Protein AF-A0A9C8H6P1-F1 (afdb_monomer_lite)

Foldseek 3Di:
DFFQQPDDADPQKDWDQLQDQQQQAQDDPPDPDGGQPPADHNRHGDTDIDGPVLRVVLVVVLLVVLLVQQQDWDQAPPRDTDHRQKDFQLVSSVSSLVSLVPRPDDDPVSSVVSNVVSCVSCVPPLRRRFITGRHPDRDDPVSSVRSHVRHD

Secondary structure (DSSP, 8-state):
-EETTT--PPTTEEEEESS-GGGGBSS-TT-SS-B-TT---TTTSEEEEEEHHHHHHHHHHHHHHHHHHTSS--B-GGG-BPPTTEEEHHHHHHHHHHHHHTSSSS-HHHHHHHHHHHHHHT-SHHHHTSEEE--SSPPPHHHHHHHHHT--

Structure (mmCIF, N/CA/C/O backbone):
data_AF-A0A9C8H6P1-F1
#
_entry.id   AF-A0A9C8H6P1-F1
#
loop_
_atom_site.group_PDB
_atom_site.id
_atom_site.type_symbol
_atom_site.label_atom_id
_atom_site.label_alt_id
_atom_site.label_comp_id
_atom_site.label_asym_id
_atom_site.label_entity_id
_atom_site.label_seq_id
_atom_site.pdbx_PDB_ins_code
_atom_site.Cartn_x
_atom_site.Cartn_y
_atom_site.Cartn_z
_atom_site.occupancy
_atom_site.B_iso_or_equiv
_atom_site.auth_seq_id
_atom_site.auth_comp_id
_atom_site.auth_asym_id
_atom_site.auth_atom_id
_atom_site.pdbx_PDB_model_num
ATOM 1 N N . MET A 1 1 ? -9.308 -6.948 12.654 1.00 83.44 1 MET A N 1
ATOM 2 C CA . MET A 1 1 ? -8.335 -6.916 11.535 1.00 83.44 1 MET A CA 1
ATOM 3 C C . MET A 1 1 ? -8.567 -8.144 10.685 1.00 83.44 1 MET A C 1
ATOM 5 O O . MET A 1 1 ? -9.025 -9.138 11.230 1.00 83.44 1 MET A O 1
ATOM 9 N N . GLY A 1 2 ? -8.271 -8.084 9.393 1.00 83.19 2 GLY A N 1
ATOM 10 C CA . GLY A 1 2 ? -8.476 -9.216 8.487 1.00 83.19 2 GLY A CA 1
ATOM 11 C C . GLY A 1 2 ? -8.553 -8.770 7.029 1.00 83.19 2 GLY A C 1
ATOM 12 O O . GLY A 1 2 ? -8.320 -7.589 6.767 1.00 83.19 2 GLY A O 1
ATOM 13 N N . PRO A 1 3 ? -8.861 -9.687 6.095 1.00 84.19 3 PRO A N 1
ATOM 14 C CA . PRO A 1 3 ? -9.157 -9.344 4.704 1.00 84.19 3 PRO A CA 1
ATOM 15 C C . PRO A 1 3 ? -10.232 -8.254 4.607 1.00 84.19 3 PRO A C 1
ATOM 17 O O . PRO A 1 3 ? -11.152 -8.223 5.428 1.00 84.19 3 PRO A O 1
ATOM 20 N N . PHE A 1 4 ? -10.100 -7.351 3.637 1.00 85.69 4 PHE A N 1
ATOM 21 C CA . PHE A 1 4 ? -10.976 -6.187 3.472 1.00 85.69 4 PHE A CA 1
ATOM 22 C C . PHE A 1 4 ? -12.460 -6.556 3.351 1.00 85.69 4 PHE A C 1
ATOM 24 O O . PHE A 1 4 ? -13.292 -5.904 3.971 1.00 85.69 4 PHE A O 1
ATOM 31 N N . ASP A 1 5 ? -12.790 -7.621 2.622 1.00 86.25 5 ASP A N 1
ATOM 32 C CA . ASP A 1 5 ? -14.167 -8.115 2.460 1.00 86.25 5 ASP A CA 1
ATOM 33 C C . ASP A 1 5 ? -14.761 -8.768 3.718 1.00 86.25 5 ASP A C 1
ATOM 35 O O . ASP A 1 5 ? -15.978 -8.897 3.842 1.00 86.25 5 ASP A O 1
ATOM 39 N N . LYS A 1 6 ? -13.914 -9.167 4.669 1.00 88.50 6 LYS A N 1
ATOM 40 C CA . LYS A 1 6 ? -14.317 -9.841 5.912 1.00 88.50 6 LYS A CA 1
ATOM 41 C C . LYS A 1 6 ? -14.264 -8.934 7.134 1.00 88.50 6 LYS A C 1
ATOM 43 O O . LYS A 1 6 ? -14.818 -9.281 8.177 1.00 88.50 6 LYS A O 1
ATOM 48 N N . VAL A 1 7 ? -13.574 -7.796 7.058 1.00 88.12 7 VAL A N 1
ATOM 49 C CA . VAL A 1 7 ? -13.400 -6.920 8.217 1.00 88.12 7 VAL A CA 1
ATOM 50 C C . VAL A 1 7 ? -14.635 -6.035 8.410 1.00 88.12 7 VAL A C 1
ATOM 52 O O . VAL A 1 7 ? -15.006 -5.249 7.546 1.00 88.12 7 VAL A O 1
ATOM 55 N N . LYS A 1 8 ? -15.266 -6.134 9.583 1.00 90.12 8 LYS A N 1
ATOM 56 C CA . LYS A 1 8 ? -16.363 -5.248 9.992 1.00 90.12 8 LYS A CA 1
ATOM 57 C C . LYS A 1 8 ? -15.840 -4.252 11.020 1.00 90.12 8 LYS A C 1
ATOM 59 O O . LYS A 1 8 ? -15.480 -4.633 12.133 1.00 90.12 8 LYS A O 1
ATOM 64 N N . CYS A 1 9 ? -15.747 -2.982 10.634 1.00 89.25 9 CYS A N 1
ATOM 65 C CA . CYS A 1 9 ? -15.328 -1.917 11.540 1.00 89.25 9 CYS A CA 1
ATOM 66 C C . CYS A 1 9 ? -16.527 -1.336 12.296 1.00 89.25 9 CYS A C 1
ATOM 68 O O . CYS A 1 9 ? -17.640 -1.294 11.776 1.00 89.25 9 CYS A O 1
ATOM 70 N N . LYS A 1 10 ? -16.295 -0.885 13.534 1.00 88.94 10 LYS A N 1
ATOM 71 C CA . LYS A 1 10 ? -17.313 -0.190 14.337 1.00 88.94 10 LYS A CA 1
ATOM 72 C C . LYS A 1 10 ? -17.740 1.117 13.650 1.00 88.94 10 LYS A C 1
ATOM 74 O O . LYS A 1 10 ? -16.962 1.699 12.893 1.00 88.94 10 LYS A O 1
ATOM 79 N N . LYS A 1 11 ? -18.951 1.603 13.954 1.00 90.88 11 LYS A N 1
ATOM 80 C CA . LYS A 1 11 ? -19.466 2.894 13.461 1.00 90.88 11 LYS A CA 1
ATOM 81 C C . LYS A 1 11 ? -18.438 4.012 13.703 1.00 90.88 11 LYS A C 1
ATOM 83 O O . LYS A 1 11 ? -17.825 4.071 14.765 1.00 90.88 11 LYS A O 1
ATOM 88 N N . GLY A 1 12 ? -18.220 4.864 12.699 1.00 86.50 12 GLY A N 1
ATOM 89 C CA . GLY A 1 12 ? -17.211 5.935 12.740 1.00 86.50 12 GLY A CA 1
ATOM 90 C C . GLY A 1 12 ? -15.764 5.488 12.470 1.00 86.50 12 GLY A C 1
ATOM 91 O O . GLY A 1 12 ? -14.842 6.303 12.557 1.00 86.50 12 GLY A O 1
ATOM 92 N N . SER A 1 13 ? -15.547 4.210 12.141 1.00 90.06 13 SER A N 1
ATOM 93 C CA . SER A 1 13 ? -14.253 3.664 11.720 1.00 90.06 13 SER A CA 1
ATOM 94 C C . SER A 1 13 ? -14.305 3.099 10.301 1.00 90.06 13 SER A C 1
ATOM 96 O O . SER A 1 13 ? -15.342 2.631 9.838 1.00 90.06 13 SER A O 1
ATOM 98 N N . HIS A 1 14 ? -13.156 3.084 9.632 1.00 90.69 14 HIS A N 1
ATOM 99 C CA . HIS A 1 14 ? -12.979 2.586 8.273 1.00 90.69 14 HIS A CA 1
ATOM 100 C C . HIS A 1 14 ? -11.900 1.506 8.220 1.00 90.69 14 HIS A C 1
ATOM 102 O O . HIS A 1 14 ? -10.911 1.545 8.958 1.00 90.69 14 HIS A O 1
ATOM 108 N N . ALA A 1 15 ? -12.088 0.545 7.319 1.00 91.19 15 ALA A N 1
ATOM 109 C CA . ALA A 1 15 ? -11.086 -0.458 7.007 1.00 91.19 15 ALA A CA 1
ATOM 110 C C . ALA A 1 15 ? -9.965 0.169 6.167 1.00 91.19 15 ALA A C 1
ATOM 112 O O . ALA A 1 15 ? -10.188 0.612 5.044 1.00 91.19 15 ALA A O 1
ATOM 113 N N . HIS A 1 16 ? -8.750 0.176 6.709 1.00 90.56 16 HIS A N 1
ATOM 114 C CA . HIS A 1 16 ? -7.557 0.698 6.055 1.00 90.56 16 HIS A CA 1
ATOM 115 C C . HIS A 1 16 ? -6.631 -0.435 5.634 1.00 90.56 16 HIS A C 1
ATOM 117 O O . HIS A 1 16 ? -6.163 -1.185 6.494 1.00 90.56 16 HIS A O 1
ATOM 123 N N . HIS A 1 17 ? -6.313 -0.559 4.343 1.00 91.06 17 HIS A N 1
ATOM 124 C CA . HIS A 1 17 ? -5.302 -1.519 3.881 1.00 91.06 17 HIS A CA 1
ATOM 125 C C . HIS A 1 17 ? -3.952 -1.246 4.540 1.00 91.06 17 HIS A C 1
ATOM 127 O O . HIS A 1 17 ? -3.405 -0.143 4.454 1.00 91.06 17 HIS A O 1
ATOM 133 N N . ILE A 1 18 ? -3.376 -2.263 5.186 1.00 89.38 18 ILE A N 1
ATOM 134 C CA . ILE A 1 18 ? -2.063 -2.115 5.814 1.00 89.38 18 ILE A CA 1
ATOM 135 C C . ILE A 1 18 ? -1.005 -1.923 4.732 1.00 89.38 18 ILE A C 1
ATOM 137 O O . ILE A 1 18 ? -0.303 -0.921 4.772 1.00 89.38 18 ILE A O 1
ATOM 141 N N . VAL A 1 19 ? -0.941 -2.810 3.737 1.00 91.19 19 VAL A N 1
ATOM 142 C CA . VAL A 1 19 ? -0.219 -2.543 2.486 1.00 91.19 19 VAL A CA 1
ATOM 143 C C . VAL A 1 19 ? -1.249 -2.146 1.428 1.00 91.19 19 VAL A C 1
ATOM 145 O O . VAL A 1 19 ? -2.110 -2.970 1.115 1.00 91.19 19 VAL A O 1
ATOM 148 N N . PRO A 1 20 ? -1.206 -0.910 0.895 1.00 90.12 20 PRO A N 1
ATOM 149 C CA . PRO A 1 20 ? -2.211 -0.427 -0.044 1.00 90.12 20 PRO A CA 1
ATOM 150 C C . PRO A 1 20 ? -2.332 -1.303 -1.291 1.00 90.12 20 PRO A C 1
ATOM 152 O O . PRO A 1 20 ? -1.331 -1.685 -1.895 1.00 90.12 20 PRO A O 1
ATOM 155 N N . ASP A 1 21 ? -3.566 -1.539 -1.735 1.00 87.94 21 ASP A N 1
ATOM 156 C CA . ASP A 1 21 ? -3.868 -2.309 -2.947 1.00 87.94 21 ASP A CA 1
ATOM 157 C C . ASP A 1 21 ? -3.111 -1.782 -4.180 1.00 87.94 21 ASP A C 1
ATOM 159 O O . ASP A 1 21 ? -2.588 -2.554 -4.985 1.00 87.94 21 ASP A O 1
ATOM 163 N N . MET A 1 22 ? -2.969 -0.455 -4.292 1.00 90.44 22 MET A N 1
ATOM 164 C CA . MET A 1 22 ? -2.222 0.184 -5.378 1.00 90.44 22 MET A CA 1
ATOM 165 C C . MET A 1 22 ? -0.784 -0.325 -5.522 1.00 90.44 22 MET A C 1
ATOM 167 O O . MET A 1 22 ? -0.305 -0.379 -6.651 1.00 90.44 22 MET A O 1
ATOM 171 N N . CYS A 1 23 ? -0.121 -0.748 -4.439 1.00 92.88 23 CYS A N 1
ATOM 172 C CA . CYS A 1 23 ? 1.254 -1.249 -4.480 1.00 92.88 23 CYS A CA 1
ATOM 173 C C . CYS A 1 23 ? 1.388 -2.502 -5.350 1.00 92.88 23 CYS A C 1
ATOM 175 O O . CYS A 1 23 ? 2.443 -2.750 -5.928 1.00 92.88 23 CYS A O 1
ATOM 177 N N . TYR A 1 24 ? 0.307 -3.264 -5.490 1.00 89.31 24 TYR A N 1
ATOM 178 C CA . TYR A 1 24 ? 0.277 -4.507 -6.250 1.00 89.31 24 TYR A CA 1
AT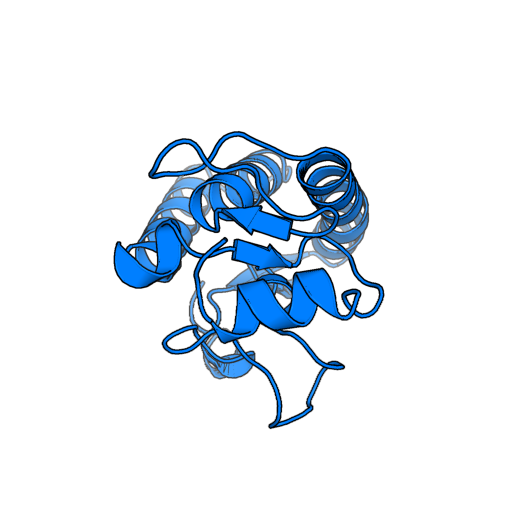OM 179 C C . TYR A 1 24 ? -0.171 -4.317 -7.700 1.00 89.31 24 TYR A C 1
ATOM 181 O O . TYR A 1 24 ? -0.153 -5.271 -8.470 1.00 89.31 24 TYR A O 1
ATOM 189 N N . ARG A 1 25 ? -0.605 -3.119 -8.096 1.00 87.06 25 ARG A N 1
ATOM 190 C CA . ARG A 1 25 ? -1.330 -2.889 -9.351 1.00 87.06 25 ARG A CA 1
ATOM 191 C C . ARG A 1 25 ? -0.530 -2.081 -10.356 1.00 87.06 25 ARG A C 1
ATOM 193 O O . ARG A 1 25 ? 0.136 -1.106 -10.020 1.00 87.06 25 ARG A O 1
ATOM 200 N N . THR A 1 26 ? -0.717 -2.421 -11.621 1.00 83.31 26 THR A N 1
ATOM 201 C CA . THR A 1 26 ? -0.237 -1.661 -12.769 1.00 83.31 26 THR A CA 1
ATOM 202 C C . THR A 1 26 ? -1.304 -0.768 -13.415 1.00 83.31 26 THR A C 1
ATOM 204 O O . THR A 1 26 ? -0.938 0.129 -14.172 1.00 83.31 26 THR A O 1
ATOM 207 N N . GLY A 1 27 ? -2.592 -0.971 -13.099 1.00 78.12 27 GLY A N 1
ATOM 208 C CA . GLY A 1 27 ? -3.738 -0.220 -13.645 1.00 78.12 27 GLY A CA 1
ATOM 209 C C . GLY A 1 27 ? -4.457 0.725 -12.663 1.00 78.12 27 GLY A C 1
ATOM 210 O O . GLY A 1 27 ? -3.937 1.056 -11.590 1.00 78.12 27 GLY A O 1
ATOM 211 N N . THR A 1 28 ? -5.668 1.170 -13.025 1.00 75.81 28 THR A N 1
ATOM 212 C CA . THR A 1 28 ? -6.606 2.010 -12.234 1.00 75.81 28 THR A CA 1
ATOM 213 C C . THR A 1 28 ? -7.441 1.173 -11.268 1.00 75.81 28 THR A C 1
ATOM 215 O O . THR A 1 28 ? -7.562 -0.033 -11.456 1.00 75.81 28 THR A O 1
ATOM 218 N N . ARG A 1 29 ? -7.923 1.753 -10.156 1.00 69.31 29 ARG A N 1
ATOM 219 C CA . ARG A 1 29 ? -8.611 0.991 -9.088 1.00 69.31 29 ARG A CA 1
ATOM 220 C C . ARG A 1 29 ? -9.840 0.286 -9.669 1.00 69.31 29 ARG A C 1
ATOM 222 O O . ARG A 1 29 ? -10.576 0.912 -10.412 1.00 69.31 29 ARG A O 1
ATOM 229 N N . GLY A 1 30 ? -10.026 -1.000 -9.366 1.00 62.22 30 GLY A N 1
ATOM 230 C CA . GLY A 1 30 ? -11.146 -1.790 -9.897 1.00 62.22 30 GLY A CA 1
ATOM 231 C C . GLY A 1 30 ? -10.925 -2.431 -11.274 1.00 62.22 30 GLY A C 1
ATOM 232 O O . GLY A 1 30 ? -11.722 -3.280 -11.651 1.00 62.22 30 GLY A O 1
ATOM 233 N N . SER A 1 31 ? -9.839 -2.125 -12.001 1.00 61.00 31 SER A N 1
ATOM 234 C CA . SER A 1 31 ? -9.528 -2.855 -13.238 1.00 61.00 31 SER A CA 1
ATOM 235 C C . SER A 1 31 ? -9.098 -4.298 -12.939 1.00 61.00 31 SER A C 1
ATOM 237 O O . SER A 1 31 ? -8.182 -4.522 -12.142 1.00 61.00 31 SER A O 1
ATOM 239 N N . THR A 1 32 ? -9.716 -5.274 -13.609 1.00 54.50 32 THR A N 1
ATOM 240 C CA . THR A 1 32 ? -9.306 -6.694 -13.592 1.00 54.50 32 THR A CA 1
ATOM 241 C C . THR A 1 32 ? -7.910 -6.896 -14.191 1.00 54.50 32 THR A C 1
ATOM 243 O O . THR A 1 32 ? -7.185 -7.809 -13.802 1.00 54.50 32 THR A O 1
ATOM 246 N N . GLY A 1 33 ? -7.488 -6.002 -15.090 1.00 58.97 33 GLY A N 1
ATOM 247 C CA . GLY A 1 33 ? -6.162 -6.012 -15.697 1.00 58.97 33 GLY A CA 1
ATOM 248 C C . GLY A 1 33 ? -5.052 -5.454 -14.799 1.00 58.97 33 GLY A C 1
ATOM 249 O O . GLY A 1 33 ? -5.203 -4.411 -14.157 1.00 58.97 33 GLY A O 1
ATOM 250 N N . GLY A 1 34 ? -3.893 -6.122 -14.841 1.00 73.12 34 GLY A N 1
ATOM 251 C CA . GLY A 1 34 ? -2.612 -5.552 -14.430 1.00 73.12 34 GLY A CA 1
ATOM 252 C C . GLY A 1 34 ? -2.351 -5.565 -12.925 1.00 73.12 34 GLY A C 1
ATOM 253 O O . GLY A 1 34 ? -2.323 -4.521 -12.278 1.00 73.12 34 GLY A O 1
ATOM 254 N N . ARG A 1 35 ? -2.111 -6.744 -12.354 1.00 81.75 35 ARG A N 1
ATOM 255 C CA . ARG A 1 35 ? -1.622 -6.914 -10.979 1.00 81.75 35 ARG A CA 1
ATOM 256 C C . ARG A 1 35 ? -0.311 -7.689 -11.003 1.00 81.75 35 ARG A C 1
ATOM 258 O O . ARG A 1 35 ? -0.055 -8.448 -11.931 1.00 81.75 35 ARG A O 1
ATOM 265 N N . MET A 1 36 ? 0.509 -7.494 -9.982 1.00 85.00 36 MET A N 1
ATOM 266 C CA . MET A 1 36 ? 1.599 -8.390 -9.637 1.00 85.00 36 MET A CA 1
ATOM 267 C C . MET A 1 36 ? 1.057 -9.827 -9.465 1.00 85.00 36 MET A C 1
ATOM 269 O O . MET A 1 36 ? 0.190 -10.042 -8.618 1.00 85.00 36 MET A O 1
ATOM 273 N N . PRO A 1 37 ? 1.547 -10.815 -10.231 1.00 78.50 37 PRO A N 1
ATOM 274 C CA . PRO A 1 37 ? 1.164 -12.215 -10.050 1.00 78.50 37 PRO A CA 1
ATOM 275 C C . PRO A 1 37 ? 1.335 -12.707 -8.603 1.00 78.50 37 PRO A C 1
ATOM 277 O O . PRO A 1 37 ? 2.353 -12.422 -7.971 1.00 78.50 37 PRO A O 1
ATOM 280 N N . GLY A 1 38 ? 0.347 -13.444 -8.088 1.00 77.69 38 GLY A N 1
ATOM 281 C CA . GLY A 1 38 ? 0.336 -13.979 -6.717 1.00 77.69 38 GLY A CA 1
ATOM 282 C C . GLY A 1 38 ? 0.020 -12.958 -5.617 1.00 77.69 38 GLY A C 1
ATOM 283 O O . GLY A 1 38 ? -0.114 -13.337 -4.459 1.00 77.69 38 GLY A O 1
ATOM 284 N N . ALA A 1 39 ? -0.126 -11.671 -5.945 1.00 82.12 39 ALA A N 1
ATOM 285 C CA . ALA A 1 39 ? -0.492 -10.656 -4.964 1.00 82.12 39 ALA A CA 1
ATOM 286 C C . ALA A 1 39 ? -1.974 -10.750 -4.553 1.00 82.12 39 ALA A C 1
ATOM 288 O O . ALA A 1 39 ? -2.817 -11.072 -5.395 1.00 82.12 39 ALA A O 1
ATOM 289 N N . PRO A 1 40 ? -2.321 -10.384 -3.302 1.00 80.50 40 PRO A N 1
ATOM 290 C CA . PRO A 1 40 ? -3.714 -10.329 -2.859 1.00 80.50 40 PRO A CA 1
ATOM 291 C C . PRO A 1 40 ? -4.513 -9.340 -3.708 1.00 80.50 40 PRO A C 1
ATOM 293 O O . PRO A 1 40 ? -3.971 -8.321 -4.139 1.00 80.50 40 PRO A O 1
ATOM 296 N N . SER A 1 41 ? -5.801 -9.609 -3.924 1.00 81.81 41 SER A N 1
ATOM 297 C CA . SER A 1 41 ? -6.743 -8.643 -4.499 1.00 81.81 41 SER A CA 1
ATOM 298 C C . SER A 1 41 ? -7.062 -7.491 -3.529 1.00 81.81 41 SER A C 1
ATOM 300 O O . SER A 1 41 ? -6.659 -7.510 -2.364 1.00 81.81 41 SER A O 1
ATOM 302 N N . LEU A 1 42 ? -7.833 -6.497 -3.990 1.00 80.00 42 LEU A N 1
ATOM 303 C CA . LEU A 1 42 ? -8.344 -5.422 -3.127 1.00 80.00 42 LEU A CA 1
ATOM 304 C C . LEU A 1 42 ? -9.117 -5.990 -1.924 1.00 80.00 42 LEU A C 1
ATOM 306 O O . LEU A 1 42 ? -8.898 -5.557 -0.795 1.00 80.00 42 LEU A O 1
ATOM 310 N N . ASN A 1 43 ? -9.975 -6.980 -2.173 1.00 82.94 43 ASN A N 1
ATOM 311 C CA . ASN A 1 43 ? -10.826 -7.607 -1.162 1.00 82.94 43 ASN A CA 1
ATOM 312 C C . ASN A 1 43 ? -10.032 -8.517 -0.216 1.00 82.94 43 ASN A C 1
ATOM 314 O O . ASN A 1 43 ? -10.348 -8.613 0.963 1.00 82.94 43 ASN A O 1
ATOM 318 N N . GLN A 1 44 ? -8.954 -9.126 -0.710 1.00 83.19 44 GLN A N 1
ATOM 319 C CA . GLN A 1 44 ? -8.108 -10.030 0.074 1.00 83.19 44 GLN A CA 1
ATOM 320 C C . GLN A 1 44 ? -7.029 -9.305 0.889 1.00 83.19 44 GLN A C 1
ATOM 322 O O . GLN A 1 44 ? -6.450 -9.897 1.800 1.00 83.19 44 GLN A O 1
ATOM 327 N N . GLY A 1 45 ? -6.722 -8.047 0.558 1.00 83.75 45 GLY A N 1
ATOM 328 C CA . GLY A 1 45 ? -5.729 -7.257 1.275 1.00 83.75 45 GLY A CA 1
ATOM 329 C C . GLY A 1 45 ? -6.086 -7.115 2.755 1.00 83.75 45 GLY A C 1
ATOM 330 O O . GLY A 1 45 ? -7.237 -6.873 3.108 1.00 83.75 45 GLY A O 1
ATOM 331 N N . ILE A 1 46 ? -5.090 -7.257 3.626 1.00 88.25 46 ILE A N 1
ATOM 332 C CA . ILE A 1 46 ? -5.262 -7.145 5.070 1.00 88.25 46 ILE A CA 1
ATOM 333 C C . ILE A 1 46 ? -5.507 -5.691 5.456 1.00 88.25 46 ILE A C 1
ATOM 335 O O . ILE A 1 46 ? -4.742 -4.786 5.103 1.00 88.25 46 ILE A O 1
ATOM 339 N N . CYS A 1 47 ? -6.528 -5.502 6.284 1.00 90.06 47 CYS A N 1
ATOM 340 C CA . CYS A 1 47 ? -6.954 -4.219 6.795 1.00 90.06 47 CYS A CA 1
ATOM 341 C C . CYS A 1 47 ? -6.960 -4.142 8.323 1.00 90.06 47 CYS A C 1
ATOM 343 O O . CYS A 1 47 ? -7.197 -5.117 9.049 1.00 90.06 47 CYS A O 1
ATOM 345 N N . VAL A 1 48 ? -6.756 -2.917 8.798 1.00 89.94 48 VAL A N 1
ATOM 346 C CA . VAL A 1 48 ? -6.959 -2.493 10.183 1.00 89.94 48 VAL A CA 1
ATOM 347 C C . VAL A 1 48 ? -8.098 -1.484 10.243 1.00 89.94 48 VAL A C 1
ATOM 349 O O . VAL A 1 48 ? -8.237 -0.659 9.347 1.00 89.94 48 VAL A O 1
ATOM 352 N N . CYS A 1 49 ? -8.928 -1.558 11.282 1.00 90.31 49 CYS A N 1
ATOM 353 C CA . CYS A 1 49 ? -9.958 -0.551 11.510 1.00 90.31 49 CYS A CA 1
ATOM 354 C C . CYS A 1 49 ? -9.328 0.677 12.164 1.00 90.31 49 CYS A C 1
ATOM 356 O O . CYS A 1 49 ? -8.691 0.548 13.208 1.00 90.31 49 CYS A O 1
ATOM 358 N N . LEU A 1 50 ? -9.518 1.839 11.550 1.00 89.25 50 LEU A N 1
ATOM 359 C CA . LEU A 1 50 ? -9.057 3.139 12.034 1.00 89.25 50 LEU A CA 1
ATOM 360 C C . LEU A 1 50 ? -10.246 4.092 12.122 1.00 89.25 50 LEU A C 1
ATOM 362 O O . LEU A 1 50 ? -11.152 4.000 11.298 1.00 89.25 50 LEU A O 1
ATOM 366 N N . THR A 1 51 ? -10.249 5.027 13.069 1.00 90.06 51 THR A N 1
ATOM 367 C CA . THR A 1 51 ? -11.257 6.101 13.086 1.00 90.06 51 THR A CA 1
A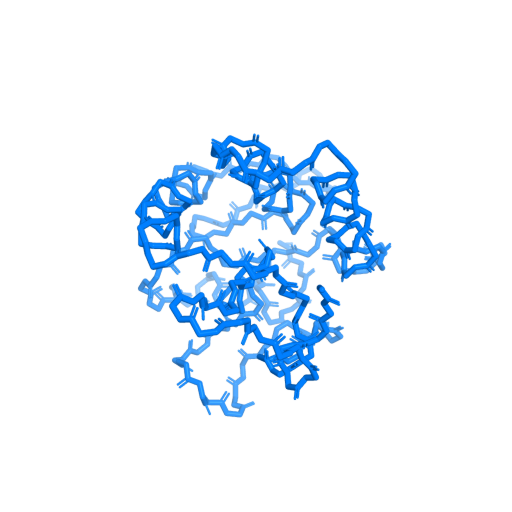TOM 368 C C . THR A 1 51 ? -11.145 6.966 11.827 1.00 90.06 51 THR A C 1
ATOM 370 O O . THR A 1 51 ? -10.090 6.999 11.190 1.00 90.06 51 THR A O 1
ATOM 373 N N . GLY A 1 52 ? -12.196 7.713 11.471 1.00 87.62 52 GLY A N 1
ATOM 374 C CA . GLY A 1 52 ? -12.163 8.632 10.319 1.00 87.62 52 GLY A CA 1
ATOM 375 C C . GLY A 1 52 ? -10.940 9.561 10.298 1.00 87.62 52 GLY A C 1
ATOM 376 O O . GLY A 1 52 ? -10.239 9.642 9.290 1.00 87.62 52 GLY A O 1
ATOM 377 N N . LYS A 1 53 ? -10.611 10.182 11.440 1.00 86.56 53 LYS A N 1
ATOM 378 C CA . LYS A 1 53 ? -9.437 11.065 11.572 1.00 86.56 53 LYS A CA 1
ATOM 379 C C . LYS A 1 53 ? -8.115 10.314 11.362 1.00 86.56 53 LYS A C 1
ATOM 381 O O . LYS A 1 53 ? -7.255 10.783 10.620 1.00 86.56 53 LYS A O 1
ATOM 386 N N . GLN A 1 54 ? -7.964 9.136 11.975 1.00 88.88 54 GLN A N 1
ATOM 387 C CA . GLN A 1 54 ? -6.767 8.299 11.815 1.00 88.88 54 GLN A CA 1
ATOM 388 C C . GLN A 1 54 ? -6.596 7.828 10.365 1.00 88.88 54 GLN A C 1
ATOM 390 O O . GLN A 1 54 ? -5.490 7.861 9.833 1.00 88.88 54 GLN A O 1
ATOM 395 N N . HIS A 1 55 ? -7.688 7.407 9.724 1.00 87.50 55 HIS A N 1
ATOM 396 C CA . HIS A 1 55 ? -7.696 6.927 8.347 1.00 87.50 55 HIS A CA 1
ATOM 397 C C . HIS A 1 55 ? -7.209 8.012 7.374 1.00 87.50 55 HIS A C 1
ATOM 399 O O . HIS A 1 55 ? -6.266 7.778 6.618 1.00 87.50 55 HIS A O 1
ATOM 405 N N . SER A 1 56 ? -7.785 9.217 7.434 1.00 84.69 56 SER A N 1
ATOM 406 C CA . SER A 1 56 ? -7.411 10.323 6.541 1.00 84.69 56 SER A CA 1
ATOM 407 C C . SER A 1 56 ? -5.972 10.803 6.759 1.00 84.69 56 SER A C 1
ATOM 409 O O . SER A 1 56 ? -5.226 10.950 5.792 1.00 84.69 56 SER A O 1
ATOM 411 N N . GLY A 1 57 ? -5.538 10.979 8.014 1.00 83.38 57 GLY A N 1
ATOM 412 C CA . GLY A 1 57 ? -4.160 11.398 8.312 1.00 83.38 57 GLY A CA 1
ATOM 413 C C . GLY A 1 57 ? -3.106 10.374 7.865 1.00 83.38 57 GLY A C 1
ATOM 414 O O . GLY A 1 57 ? -2.018 10.733 7.398 1.00 83.38 57 GLY A O 1
ATOM 415 N N . LEU A 1 58 ? -3.441 9.084 7.949 1.00 86.25 58 LEU A N 1
ATOM 416 C CA . LEU A 1 58 ? -2.551 8.010 7.528 1.00 86.25 58 LEU A CA 1
ATOM 417 C C . LEU A 1 58 ? -2.405 7.929 6.004 1.00 86.25 58 LEU A C 1
ATOM 419 O O . LEU A 1 58 ? -1.313 7.623 5.529 1.00 86.25 58 LEU A O 1
ATOM 423 N N . HIS A 1 59 ? -3.460 8.210 5.229 1.00 84.06 59 HIS A N 1
ATOM 424 C CA . HIS A 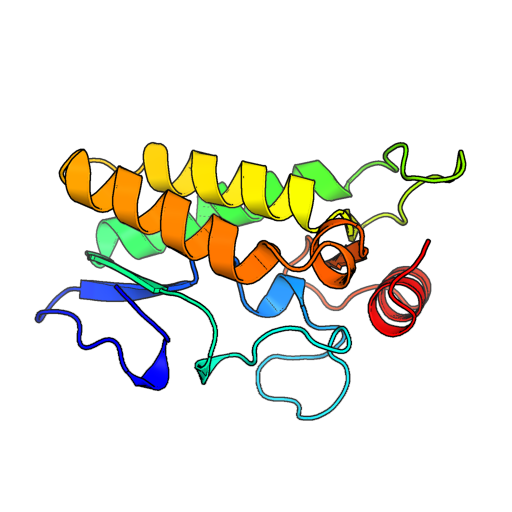1 59 ? -3.359 8.264 3.763 1.00 84.06 59 HIS A CA 1
ATOM 425 C C . HIS A 1 59 ? -2.336 9.302 3.310 1.00 84.06 59 HIS A C 1
ATOM 427 O O . HIS A 1 59 ? -1.426 8.957 2.557 1.00 84.06 59 HIS A O 1
ATOM 433 N N . SER A 1 60 ? -2.428 10.537 3.810 1.00 80.50 60 SER A N 1
ATOM 434 C CA . SER A 1 60 ? -1.541 11.632 3.395 1.00 80.50 60 SER A CA 1
ATOM 435 C C . SER A 1 60 ? -0.069 11.328 3.686 1.00 80.50 60 SER A C 1
ATOM 437 O O . SER A 1 60 ? 0.770 11.364 2.783 1.00 80.50 60 SER A O 1
ATOM 439 N N . SER A 1 61 ? 0.241 10.955 4.930 1.00 84.88 61 SER A N 1
ATOM 440 C CA . SER A 1 61 ? 1.613 10.647 5.359 1.00 84.88 61 SER A CA 1
ATOM 441 C C . SER A 1 61 ? 2.181 9.409 4.656 1.00 84.88 61 SER A C 1
ATOM 443 O O . SER A 1 61 ? 3.305 9.437 4.152 1.00 84.88 61 SER A O 1
ATOM 445 N N . ARG A 1 62 ? 1.392 8.334 4.530 1.00 89.06 62 ARG A N 1
ATOM 446 C CA . ARG A 1 62 ? 1.834 7.104 3.861 1.00 89.06 62 ARG A CA 1
ATOM 447 C C . ARG A 1 62 ? 2.081 7.302 2.370 1.00 89.06 62 ARG A C 1
ATOM 449 O O . ARG A 1 62 ? 3.042 6.745 1.842 1.00 89.06 62 ARG A O 1
ATOM 456 N N . ILE A 1 63 ? 1.223 8.047 1.676 1.00 89.38 63 ILE A N 1
ATOM 457 C CA . ILE A 1 63 ? 1.408 8.320 0.246 1.00 89.38 63 ILE A CA 1
ATOM 458 C C . ILE A 1 63 ? 2.705 9.107 0.028 1.00 89.38 63 ILE A C 1
ATOM 460 O O . ILE A 1 63 ? 3.467 8.768 -0.879 1.00 89.38 63 ILE A O 1
ATOM 464 N N . ALA A 1 64 ? 2.992 10.100 0.875 1.00 90.94 64 ALA A N 1
ATOM 465 C CA . ALA A 1 64 ? 4.243 10.852 0.813 1.00 90.94 64 ALA A CA 1
ATOM 466 C C . ALA A 1 64 ? 5.470 9.947 1.035 1.00 90.94 64 ALA A C 1
ATOM 468 O O . ALA A 1 64 ? 6.421 9.994 0.252 1.00 90.94 64 ALA A O 1
ATOM 469 N N . ASP A 1 65 ? 5.420 9.065 2.037 1.00 93.06 65 ASP A N 1
ATOM 470 C CA . ASP A 1 65 ? 6.492 8.111 2.339 1.00 93.06 65 ASP A CA 1
ATOM 471 C C . ASP A 1 65 ? 6.769 7.135 1.192 1.00 93.06 65 ASP A C 1
ATOM 473 O O . ASP A 1 65 ? 7.929 6.884 0.852 1.00 93.06 65 ASP A O 1
ATOM 477 N N . LEU A 1 66 ? 5.716 6.582 0.583 1.00 94.75 66 LEU A N 1
ATOM 478 C CA . LEU A 1 66 ? 5.852 5.692 -0.568 1.00 94.75 66 LEU A CA 1
ATOM 479 C C . LEU A 1 66 ? 6.404 6.456 -1.775 1.00 94.75 66 LEU A C 1
ATOM 481 O O . LEU A 1 66 ? 7.365 6.001 -2.399 1.00 94.75 66 LEU A O 1
ATOM 485 N N . LYS A 1 67 ? 5.877 7.652 -2.064 1.00 94.38 67 LYS A N 1
ATOM 486 C CA . LYS A 1 67 ? 6.377 8.491 -3.159 1.00 94.38 67 LYS A CA 1
ATOM 487 C C . LYS A 1 67 ? 7.869 8.778 -2.990 1.00 94.38 67 LYS A C 1
ATOM 489 O O . LYS A 1 67 ? 8.617 8.611 -3.948 1.00 94.38 67 LYS A O 1
ATOM 494 N N . LYS A 1 68 ? 8.311 9.131 -1.776 1.00 94.62 68 LYS A N 1
ATOM 495 C CA . LYS A 1 68 ? 9.729 9.349 -1.450 1.00 94.62 68 LYS A CA 1
ATOM 496 C C . LYS A 1 68 ? 10.560 8.075 -1.620 1.00 94.62 68 LYS A C 1
ATOM 498 O O . LYS A 1 68 ? 11.647 8.149 -2.182 1.00 94.62 68 LYS A O 1
ATOM 503 N N . LEU A 1 69 ? 10.045 6.920 -1.186 1.00 94.94 69 LEU A N 1
ATOM 504 C CA . LEU A 1 69 ? 10.725 5.626 -1.318 1.00 94.94 69 LEU A CA 1
ATOM 505 C C . LEU A 1 69 ? 11.049 5.295 -2.783 1.00 94.94 69 LEU A C 1
ATOM 507 O O . LEU A 1 69 ? 12.179 4.942 -3.089 1.00 94.94 69 LEU A O 1
ATOM 511 N N . GLY A 1 70 ? 10.075 5.426 -3.686 1.00 94.19 70 GLY A N 1
ATOM 512 C CA . GLY A 1 70 ? 10.276 5.106 -5.105 1.00 94.19 70 GLY A CA 1
ATOM 513 C C . GLY A 1 70 ? 10.765 6.272 -5.966 1.00 94.19 70 GLY A C 1
ATOM 514 O O . GLY A 1 70 ? 10.809 6.130 -7.186 1.00 94.19 70 GLY A O 1
ATOM 515 N N . ALA A 1 71 ? 11.088 7.431 -5.381 1.00 93.25 71 ALA A N 1
ATOM 516 C CA . ALA A 1 71 ? 11.533 8.600 -6.142 1.00 93.25 71 ALA A CA 1
ATOM 517 C C . ALA A 1 71 ? 12.912 8.389 -6.782 1.00 93.25 71 ALA A C 1
ATOM 519 O O . ALA A 1 71 ? 13.184 8.936 -7.849 1.00 93.25 71 ALA A O 1
ATOM 520 N N . ARG A 1 72 ? 13.780 7.592 -6.146 1.00 89.94 72 ARG A N 1
ATOM 521 C CA . ARG A 1 72 ? 15.132 7.295 -6.632 1.00 89.94 72 ARG A CA 1
ATOM 522 C C . ARG A 1 72 ? 15.318 5.783 -6.794 1.00 89.94 72 ARG A C 1
ATOM 524 O O . ARG A 1 72 ? 14.785 5.031 -5.979 1.00 89.94 72 ARG A O 1
ATOM 531 N N . PRO A 1 73 ? 16.074 5.331 -7.812 1.00 90.12 73 PRO A N 1
ATOM 532 C CA . PRO A 1 73 ? 16.438 3.926 -7.946 1.00 90.12 73 PRO A CA 1
ATOM 533 C C . PRO A 1 73 ? 17.149 3.406 -6.693 1.00 90.12 73 PRO A C 1
ATOM 535 O O . PRO A 1 73 ? 18.079 4.038 -6.194 1.00 90.12 73 PRO A O 1
ATOM 538 N N . MET A 1 74 ? 16.727 2.243 -6.210 1.00 89.38 74 MET A N 1
ATOM 539 C CA . MET A 1 74 ? 17.305 1.549 -5.058 1.00 89.38 74 MET A CA 1
ATOM 540 C C . MET A 1 74 ? 18.044 0.301 -5.529 1.00 89.38 74 MET A C 1
ATOM 542 O O . MET A 1 74 ? 17.622 -0.314 -6.506 1.00 89.38 74 MET A O 1
ATOM 546 N N . ALA A 1 75 ? 19.107 -0.103 -4.834 1.00 89.56 75 ALA A N 1
ATOM 547 C CA . ALA A 1 75 ? 19.717 -1.408 -5.074 1.00 89.56 75 ALA A CA 1
ATOM 548 C C . ALA A 1 75 ? 18.695 -2.524 -4.792 1.00 89.56 75 ALA A C 1
ATOM 550 O O . ALA A 1 75 ? 17.969 -2.481 -3.798 1.00 89.56 75 ALA A O 1
ATOM 551 N N . VAL A 1 76 ? 18.626 -3.510 -5.683 1.00 85.56 76 VAL A N 1
ATOM 552 C CA . VAL A 1 76 ? 17.781 -4.701 -5.537 1.00 85.56 76 VAL A CA 1
ATOM 553 C C . VAL A 1 76 ? 18.607 -5.962 -5.802 1.00 85.56 76 VAL A C 1
ATOM 555 O O . VAL A 1 76 ? 19.760 -5.885 -6.228 1.00 85.56 76 VAL A O 1
ATOM 558 N N . ALA A 1 77 ? 18.023 -7.135 -5.544 1.00 80.00 77 ALA A N 1
ATOM 559 C CA . ALA A 1 77 ? 18.695 -8.419 -5.732 1.00 80.00 77 ALA A CA 1
ATOM 560 C C . ALA A 1 77 ? 19.329 -8.560 -7.132 1.00 80.00 77 ALA A C 1
ATOM 562 O O . ALA A 1 77 ? 18.759 -8.124 -8.136 1.00 80.00 77 ALA A O 1
ATOM 563 N N . GLY A 1 78 ? 20.507 -9.189 -7.188 1.00 81.06 78 GLY A N 1
ATOM 564 C CA . GLY A 1 78 ? 21.254 -9.400 -8.432 1.00 81.06 78 GLY A CA 1
ATOM 565 C C . GLY A 1 78 ? 21.961 -8.151 -8.972 1.00 81.06 78 GLY A C 1
ATOM 566 O O . GLY A 1 78 ? 22.135 -8.041 -10.180 1.00 81.06 78 GLY A O 1
ATOM 567 N N . GLY A 1 79 ? 22.306 -7.184 -8.111 1.00 80.75 79 GLY A N 1
ATOM 568 C CA . GLY A 1 79 ? 23.094 -5.998 -8.487 1.00 80.75 79 GLY A CA 1
ATOM 569 C C . GLY A 1 79 ? 22.347 -4.967 -9.343 1.00 80.75 79 GLY A C 1
ATOM 570 O O . GLY A 1 79 ? 22.944 -4.013 -9.838 1.00 80.75 79 GLY A O 1
ATOM 571 N N . LYS A 1 80 ? 21.035 -5.138 -9.527 1.00 86.81 80 LYS A N 1
ATOM 572 C CA . LYS A 1 80 ? 20.199 -4.234 -10.324 1.00 86.81 80 LYS A CA 1
ATOM 573 C C . LYS A 1 80 ? 19.721 -3.038 -9.503 1.00 86.81 80 LYS A C 1
ATOM 575 O O . LYS A 1 80 ? 19.824 -3.011 -8.276 1.00 86.81 80 LYS A O 1
ATOM 580 N N . LYS A 1 81 ? 19.129 -2.060 -10.192 1.00 91.06 81 LYS A N 1
ATOM 581 C CA . LYS A 1 81 ? 18.436 -0.924 -9.572 1.00 91.06 81 LYS A CA 1
ATOM 582 C C . LYS A 1 81 ? 16.930 -0.985 -9.835 1.00 91.06 81 LYS A C 1
ATOM 584 O O . LYS A 1 81 ? 16.507 -1.416 -10.907 1.00 91.06 81 LYS A O 1
ATOM 589 N N . SER A 1 82 ? 16.124 -0.541 -8.872 1.00 92.00 82 SER A N 1
ATOM 590 C CA . SER A 1 82 ? 14.677 -0.398 -9.053 1.00 92.00 82 SER A CA 1
ATOM 591 C C . SER A 1 82 ? 14.343 0.691 -10.077 1.00 92.00 82 SER A C 1
ATOM 593 O O . SER A 1 82 ? 15.105 1.633 -10.300 1.00 92.00 82 SER A O 1
ATOM 595 N N . VAL A 1 83 ? 13.170 0.581 -10.701 1.00 93.31 83 VAL A N 1
ATOM 596 C CA . VAL A 1 83 ? 12.657 1.611 -11.614 1.00 93.31 83 VAL A CA 1
ATOM 597 C C . VAL A 1 83 ? 11.989 2.726 -10.797 1.00 93.31 83 VAL A C 1
ATOM 599 O O . VAL A 1 83 ? 11.227 2.404 -9.882 1.00 93.31 83 VAL A O 1
ATOM 602 N N . PRO A 1 84 ? 12.189 4.019 -11.118 1.00 94.38 84 PRO A N 1
ATOM 603 C CA . PRO A 1 84 ? 11.456 5.106 -10.471 1.00 94.38 84 PRO A CA 1
ATOM 604 C C . PRO A 1 84 ? 9.935 4.880 -10.474 1.00 94.38 84 PRO A C 1
ATOM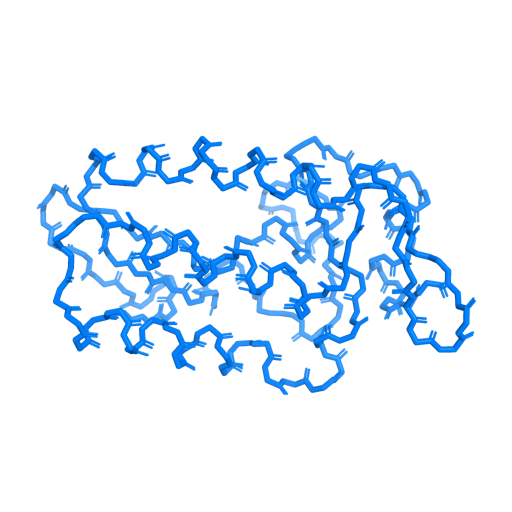 606 O O . PRO A 1 84 ? 9.355 4.419 -11.459 1.00 94.38 84 PRO A O 1
ATOM 609 N N . GLY A 1 85 ? 9.288 5.189 -9.351 1.00 94.19 85 GLY A N 1
ATOM 610 C CA . GLY A 1 85 ? 7.885 4.857 -9.082 1.00 94.19 85 GLY A CA 1
ATOM 611 C C . GLY A 1 85 ? 7.657 3.416 -8.607 1.00 94.19 85 GLY A C 1
ATOM 612 O O . GLY A 1 85 ? 6.502 2.998 -8.459 1.00 94.19 85 GLY A O 1
ATOM 613 N N . THR A 1 86 ? 8.733 2.656 -8.367 1.00 94.75 86 THR A N 1
ATOM 614 C CA . THR A 1 86 ? 8.685 1.303 -7.804 1.00 94.75 86 THR A CA 1
ATOM 615 C C . THR A 1 86 ? 9.688 1.104 -6.671 1.00 94.75 86 THR A C 1
ATOM 617 O O . THR A 1 86 ? 10.717 1.776 -6.604 1.00 94.75 86 THR A O 1
ATOM 620 N N . ALA A 1 87 ? 9.394 0.151 -5.791 1.00 94.75 87 ALA A N 1
ATOM 621 C CA . ALA A 1 87 ? 10.308 -0.330 -4.759 1.00 94.75 87 ALA A CA 1
ATOM 622 C C . ALA A 1 87 ? 10.017 -1.809 -4.450 1.00 94.75 87 ALA A C 1
ATOM 624 O O . ALA A 1 87 ? 8.903 -2.268 -4.728 1.00 94.75 87 ALA A O 1
ATOM 625 N N . PRO A 1 88 ? 10.966 -2.568 -3.874 1.00 92.62 88 PRO A N 1
ATOM 626 C CA . PRO A 1 88 ? 10.688 -3.917 -3.390 1.00 92.62 88 PRO A CA 1
ATOM 627 C C . PRO A 1 88 ? 9.501 -3.936 -2.416 1.00 92.62 88 PRO A C 1
ATOM 629 O O . PRO A 1 88 ? 9.375 -3.061 -1.554 1.00 92.62 88 PRO A O 1
ATOM 632 N N . MET A 1 89 ? 8.629 -4.940 -2.516 1.00 92.75 89 MET A N 1
ATOM 633 C CA . MET A 1 89 ? 7.481 -5.073 -1.612 1.00 92.75 89 MET A CA 1
ATOM 634 C C . MET A 1 89 ? 7.892 -5.186 -0.137 1.00 92.75 89 MET A C 1
ATOM 636 O O . MET A 1 89 ? 7.129 -4.769 0.735 1.00 92.75 89 MET A O 1
ATOM 640 N N . SER A 1 90 ? 9.087 -5.701 0.161 1.00 91.25 90 SER A N 1
ATOM 641 C CA . SER A 1 90 ? 9.683 -5.710 1.502 1.00 91.25 90 SER A CA 1
ATOM 642 C C . SER A 1 90 ? 9.864 -4.297 2.069 1.00 91.25 90 SER A C 1
ATOM 644 O O . SER A 1 90 ? 9.458 -4.042 3.206 1.00 91.25 90 SER A O 1
ATOM 646 N N . GLU A 1 91 ? 10.384 -3.370 1.265 1.00 93.62 91 GLU A N 1
ATOM 647 C CA . GLU A 1 91 ? 10.583 -1.961 1.623 1.00 93.62 91 GLU A CA 1
ATOM 648 C C . GLU A 1 91 ? 9.252 -1.213 1.753 1.00 93.62 91 GLU A C 1
ATOM 650 O O . GLU A 1 91 ? 9.019 -0.481 2.722 1.00 93.62 91 GLU A O 1
ATOM 655 N N . ILE A 1 92 ? 8.326 -1.463 0.819 1.00 94.62 92 ILE A N 1
ATOM 656 C CA . ILE A 1 92 ? 6.957 -0.928 0.866 1.00 94.62 92 ILE A CA 1
ATOM 657 C C . ILE A 1 92 ? 6.264 -1.377 2.155 1.00 94.62 92 ILE A C 1
ATOM 659 O O . ILE A 1 92 ? 5.702 -0.551 2.878 1.00 94.62 92 ILE A O 1
ATOM 663 N N . LYS A 1 93 ? 6.337 -2.672 2.485 1.00 93.06 93 LYS A N 1
ATOM 664 C CA . LYS A 1 93 ? 5.806 -3.237 3.730 1.00 93.06 93 LYS A CA 1
ATOM 665 C C . LYS A 1 93 ? 6.426 -2.555 4.945 1.00 93.06 93 LYS A C 1
ATOM 667 O O . LYS A 1 93 ? 5.690 -2.169 5.849 1.00 93.06 93 LYS A O 1
ATOM 672 N N . ALA A 1 94 ? 7.748 -2.380 4.971 1.00 92.44 94 ALA A N 1
ATOM 673 C CA . ALA A 1 94 ? 8.439 -1.738 6.086 1.00 92.44 94 ALA A CA 1
ATOM 674 C C . ALA A 1 94 ? 7.961 -0.291 6.304 1.00 92.44 94 ALA A C 1
ATOM 676 O O . ALA A 1 94 ? 7.696 0.103 7.440 1.00 92.44 94 ALA A O 1
ATOM 677 N N . LYS A 1 95 ? 7.780 0.497 5.231 1.00 93.62 95 LYS A N 1
ATOM 678 C CA . LYS A 1 95 ? 7.170 1.839 5.321 1.00 93.62 95 LYS A CA 1
ATOM 679 C C . LYS A 1 95 ? 5.732 1.770 5.833 1.00 93.62 95 LYS A C 1
ATOM 681 O O . LYS A 1 95 ? 5.397 2.479 6.773 1.00 93.62 95 LYS A O 1
ATOM 686 N N . CYS A 1 96 ? 4.919 0.864 5.296 1.00 91.94 96 CYS A N 1
ATOM 687 C CA . CYS A 1 96 ? 3.529 0.696 5.712 1.00 91.94 96 CYS A CA 1
ATOM 688 C C . CYS A 1 96 ? 3.389 0.339 7.202 1.00 91.94 96 CYS A C 1
ATOM 690 O O . CYS A 1 96 ? 2.554 0.925 7.892 1.00 91.94 96 CYS A O 1
ATOM 692 N N . VAL A 1 97 ? 4.221 -0.582 7.699 1.00 90.31 97 VAL A N 1
ATOM 693 C CA . VAL A 1 97 ? 4.288 -0.980 9.114 1.00 90.31 97 VAL A CA 1
ATOM 694 C C . VAL A 1 97 ? 4.679 0.198 10.002 1.00 90.31 97 VAL A C 1
ATOM 696 O O . VAL A 1 97 ? 4.016 0.430 11.011 1.00 90.31 97 VAL A O 1
ATOM 699 N N . ARG A 1 98 ? 5.689 0.988 9.609 1.00 90.75 98 ARG A N 1
ATOM 700 C CA . ARG A 1 98 ? 6.058 2.211 10.340 1.00 90.75 98 ARG A CA 1
ATOM 701 C C . ARG A 1 98 ? 4.883 3.182 10.446 1.00 90.75 98 ARG A C 1
ATOM 703 O O . ARG A 1 98 ? 4.597 3.633 11.550 1.00 90.75 98 ARG A O 1
ATOM 710 N N . SER A 1 99 ? 4.148 3.419 9.355 1.00 88.44 99 SER A N 1
ATOM 711 C CA . SER A 1 99 ? 2.976 4.304 9.406 1.00 88.44 99 SER A CA 1
ATOM 712 C C . SER A 1 99 ? 1.850 3.745 10.292 1.00 88.44 99 SER A C 1
ATOM 714 O O . SER A 1 99 ? 1.143 4.512 10.928 1.00 88.44 99 SER A O 1
ATOM 716 N N . ILE A 1 100 ? 1.654 2.418 10.367 1.00 87.69 100 ILE A N 1
ATOM 717 C CA . ILE A 1 100 ? 0.687 1.838 11.326 1.00 87.69 100 ILE A CA 1
ATOM 718 C C . ILE A 1 100 ? 1.134 2.090 12.767 1.00 87.69 100 ILE A C 1
ATOM 720 O O . ILE A 1 100 ? 0.319 2.455 13.614 1.00 87.69 100 ILE A O 1
ATOM 724 N N . ASN A 1 101 ? 2.423 1.912 13.054 1.00 89.00 101 ASN A N 1
ATOM 725 C CA . ASN A 1 101 ? 2.951 2.107 14.400 1.00 89.00 101 ASN A CA 1
ATOM 726 C C . ASN A 1 101 ? 2.873 3.568 14.861 1.00 89.00 101 ASN A C 1
ATOM 728 O O . ASN A 1 101 ? 2.722 3.798 16.062 1.00 89.00 101 ASN A O 1
ATOM 732 N N . SER A 1 102 ? 2.897 4.530 13.935 1.00 87.94 102 SER A N 1
ATOM 733 C CA . SER A 1 102 ? 2.727 5.955 14.236 1.00 87.94 102 SER A CA 1
ATOM 734 C C . SER A 1 102 ? 1.270 6.385 14.434 1.00 87.94 102 SER A C 1
ATOM 736 O O . SER A 1 102 ? 1.033 7.528 14.813 1.00 87.94 102 SER A O 1
ATOM 738 N N . VAL A 1 103 ? 0.279 5.512 14.200 1.00 85.44 103 VAL A N 1
ATOM 739 C CA . VAL A 1 103 ? -1.121 5.846 14.500 1.00 85.44 103 VAL A CA 1
ATOM 740 C C . VAL A 1 103 ? -1.281 6.008 16.022 1.00 85.44 103 VAL A C 1
ATOM 742 O O . VAL A 1 103 ? -0.897 5.097 16.771 1.00 85.44 103 VAL A O 1
ATOM 745 N N . PRO A 1 104 ? -1.849 7.129 16.505 1.00 82.06 104 PRO A N 1
ATOM 746 C CA . PRO A 1 104 ? -2.108 7.332 17.927 1.00 82.06 104 PRO A CA 1
ATOM 747 C C . PRO A 1 104 ? -3.292 6.478 18.386 1.00 82.06 104 PRO A C 1
ATOM 749 O O . PRO A 1 104 ? -4.292 6.378 17.677 1.00 82.06 104 PRO A O 1
ATOM 752 N N . ASN A 1 105 ? -3.197 5.887 19.578 1.00 74.56 105 ASN A N 1
ATOM 753 C CA . ASN A 1 105 ? -4.286 5.169 20.253 1.00 74.56 105 ASN A CA 1
ATOM 754 C C . ASN A 1 105 ? -4.937 3.986 19.493 1.00 74.56 105 ASN A C 1
ATOM 756 O O . ASN A 1 105 ? -6.158 3.837 19.509 1.00 74.56 105 ASN A O 1
ATOM 760 N N . PRO A 1 106 ? -4.159 3.062 18.906 1.00 74.44 106 PRO A N 1
ATOM 761 C CA . PRO A 1 106 ? -4.486 1.647 18.997 1.00 74.44 106 PRO A CA 1
ATOM 762 C C . PRO A 1 106 ? -3.582 0.978 20.035 1.00 74.44 106 PRO A C 1
ATOM 764 O O . PRO A 1 106 ? -2.404 1.324 20.158 1.00 74.44 106 PRO A O 1
ATOM 767 N N . SER A 1 107 ? -4.127 0.002 20.766 1.00 81.44 107 SER A N 1
ATOM 768 C CA . SER A 1 107 ? -3.372 -0.735 21.784 1.00 81.44 107 SER A CA 1
ATOM 769 C C . SER A 1 107 ? -2.094 -1.362 21.198 1.00 81.44 107 SER A C 1
ATOM 771 O O . SER A 1 107 ? -2.066 -1.719 20.010 1.00 81.44 107 SER A O 1
ATOM 773 N N . PRO A 1 108 ? -1.037 -1.563 22.007 1.00 84.44 108 PRO A N 1
ATOM 774 C CA . PRO A 1 108 ? 0.173 -2.255 21.560 1.00 84.44 108 PRO A CA 1
ATOM 775 C C . PRO A 1 108 ? -0.118 -3.627 20.934 1.00 84.44 108 PRO A C 1
ATOM 777 O O . PRO A 1 108 ? 0.459 -3.976 19.905 1.00 84.44 108 PRO A O 1
ATOM 780 N N . ALA A 1 109 ? -1.085 -4.367 21.489 1.00 83.69 109 ALA A N 1
ATOM 781 C CA . ALA A 1 109 ? -1.548 -5.641 20.941 1.00 83.69 109 ALA A CA 1
ATOM 782 C C . ALA A 1 109 ? -2.141 -5.491 19.527 1.00 83.69 109 ALA A C 1
ATOM 784 O O . ALA A 1 109 ? -1.803 -6.266 18.631 1.00 83.69 109 ALA A O 1
ATOM 785 N N . CYS A 1 110 ? -2.957 -4.458 19.288 1.00 82.62 110 CYS A N 1
ATOM 786 C CA . CYS A 1 110 ? -3.480 -4.153 17.956 1.00 82.62 110 CYS A CA 1
ATOM 787 C C . CYS A 1 110 ? -2.358 -3.820 16.964 1.00 82.62 110 CYS A C 1
ATOM 789 O O . CYS A 1 110 ? -2.351 -4.344 15.849 1.00 82.62 110 CYS A O 1
ATOM 791 N N . LYS A 1 111 ? -1.380 -2.995 17.357 1.00 86.69 111 LYS A N 1
ATOM 792 C CA . LYS A 1 111 ? -0.226 -2.684 16.497 1.00 86.69 111 LYS A CA 1
ATOM 793 C C . LYS A 1 111 ? 0.564 -3.953 16.162 1.00 86.69 111 LYS A C 1
ATOM 795 O O . LYS A 1 111 ? 0.799 -4.229 14.987 1.00 86.69 111 LYS A O 1
ATOM 800 N N . LYS A 1 112 ? 0.878 -4.782 17.164 1.00 88.06 112 LYS A N 1
ATOM 801 C CA . LYS A 1 112 ? 1.589 -6.060 16.986 1.00 88.06 112 LYS A CA 1
ATOM 802 C C . LYS A 1 112 ? 0.852 -6.999 16.026 1.00 88.06 112 LYS A C 1
ATOM 804 O O . LYS A 1 112 ? 1.473 -7.552 15.118 1.00 88.06 112 LYS A O 1
ATOM 809 N N . LEU A 1 113 ? -0.469 -7.128 16.169 1.00 87.56 113 LEU A N 1
ATOM 810 C CA . LEU A 1 113 ? -1.287 -7.939 15.268 1.00 87.56 113 LEU A CA 1
ATOM 811 C C . LEU A 1 113 ? -1.269 -7.393 13.833 1.00 87.56 113 LEU A C 1
ATOM 813 O O . LEU A 1 113 ? -1.074 -8.162 12.894 1.00 87.56 113 LEU A O 1
ATOM 817 N N . ALA A 1 114 ? -1.405 -6.077 13.645 1.00 86.25 114 ALA A N 1
ATOM 818 C CA . ALA A 1 114 ? -1.350 -5.454 12.323 1.00 86.25 114 ALA A CA 1
ATOM 819 C C . ALA A 1 114 ? -0.012 -5.729 11.617 1.00 86.25 114 ALA A C 1
ATOM 821 O O . ALA A 1 114 ? 0.004 -6.108 10.443 1.00 86.25 114 ALA A O 1
ATOM 822 N N . VAL A 1 115 ? 1.106 -5.604 12.341 1.00 86.38 115 VAL A N 1
ATOM 823 C CA . VAL A 1 115 ? 2.441 -5.927 11.817 1.00 86.38 115 VAL A CA 1
ATOM 824 C C . VAL A 1 115 ? 2.548 -7.402 11.439 1.00 86.38 115 VAL A C 1
ATOM 826 O O . VAL A 1 115 ? 3.005 -7.711 10.338 1.00 86.38 115 VAL A O 1
ATOM 829 N N . ALA A 1 116 ? 2.085 -8.315 12.295 1.00 87.38 116 ALA A N 1
ATOM 830 C CA . ALA A 1 116 ? 2.117 -9.751 12.019 1.00 87.38 116 ALA A CA 1
ATOM 831 C C . ALA A 1 116 ? 1.281 -10.129 10.782 1.00 87.38 116 ALA A C 1
ATOM 833 O O . ALA A 1 116 ? 1.708 -10.935 9.953 1.00 87.38 116 ALA A O 1
ATOM 834 N N . MET A 1 117 ? 0.108 -9.516 10.609 1.00 85.56 117 MET A N 1
ATOM 835 C CA . MET A 1 117 ? -0.745 -9.755 9.443 1.00 85.56 117 MET A CA 1
ATOM 836 C C . MET A 1 117 ? -0.134 -9.175 8.156 1.00 85.56 117 MET A C 1
ATOM 838 O O . MET A 1 117 ? -0.147 -9.840 7.121 1.00 85.56 117 MET A O 1
ATOM 842 N N . ALA A 1 118 ? 0.469 -7.982 8.215 1.00 84.00 118 ALA A N 1
ATOM 843 C CA . ALA A 1 118 ? 1.197 -7.400 7.084 1.00 84.00 118 ALA A CA 1
ATOM 844 C C . ALA A 1 118 ? 2.423 -8.236 6.695 1.00 84.00 118 ALA A C 1
ATOM 846 O O . ALA A 1 118 ? 2.704 -8.420 5.509 1.00 84.00 118 ALA A O 1
ATOM 847 N N . ALA A 1 119 ? 3.130 -8.777 7.693 1.00 84.12 119 ALA A N 1
ATOM 848 C CA . ALA A 1 119 ? 4.215 -9.717 7.477 1.00 84.12 119 ALA A CA 1
ATOM 849 C C . ALA A 1 119 ? 3.710 -10.956 6.741 1.00 84.12 119 ALA A C 1
ATOM 851 O O . ALA A 1 119 ? 4.315 -11.305 5.740 1.00 84.12 119 ALA A O 1
ATOM 852 N N . ARG A 1 120 ? 2.580 -11.550 7.154 1.00 80.94 120 ARG A N 1
ATOM 853 C CA . ARG A 1 120 ? 1.957 -12.700 6.470 1.00 80.94 120 ARG A CA 1
ATOM 854 C C . ARG A 1 120 ? 1.547 -12.395 5.027 1.00 80.94 120 ARG A C 1
ATOM 856 O O . ARG A 1 120 ? 1.829 -13.207 4.156 1.00 80.94 120 ARG A O 1
ATOM 863 N N . GLN A 1 121 ? 0.959 -11.228 4.757 1.00 79.69 121 GLN A N 1
ATOM 864 C CA . GLN A 1 121 ? 0.546 -10.824 3.404 1.00 79.69 121 GLN A CA 1
ATOM 865 C C . GLN A 1 121 ? 1.722 -10.717 2.419 1.00 79.69 121 GLN A C 1
ATOM 867 O O . GLN A 1 121 ? 1.566 -10.968 1.229 1.00 79.69 121 GLN A O 1
ATOM 872 N N . VAL A 1 122 ? 2.899 -10.329 2.910 1.00 79.75 122 VAL A N 1
ATOM 873 C CA . VAL A 1 122 ? 4.123 -10.162 2.109 1.00 79.75 122 VAL A CA 1
ATOM 874 C C . VAL A 1 122 ? 5.150 -11.257 2.460 1.00 79.75 122 VAL A C 1
ATOM 876 O O . VAL A 1 122 ? 6.326 -11.119 2.148 1.00 79.75 122 VAL A O 1
ATOM 879 N N . LYS A 1 123 ? 4.735 -12.337 3.148 1.00 68.69 123 LYS A N 1
ATOM 880 C CA . LYS A 1 123 ? 5.632 -13.406 3.635 1.00 68.69 123 LYS A CA 1
ATOM 881 C C . LYS A 1 123 ? 6.127 -14.289 2.505 1.00 68.69 123 LYS A C 1
ATOM 883 O O . LYS A 1 123 ? 7.217 -14.838 2.618 1.00 68.69 123 LYS A O 1
ATOM 888 N N . ASP A 1 124 ? 5.342 -14.433 1.440 1.00 68.50 124 ASP A N 1
ATOM 889 C CA . ASP A 1 124 ? 5.804 -15.146 0.261 1.00 68.50 124 ASP A CA 1
ATOM 890 C C . ASP A 1 124 ? 7.066 -14.443 -0.256 1.00 68.50 124 ASP A C 1
ATOM 892 O O . ASP A 1 124 ? 7.015 -13.290 -0.697 1.00 68.50 124 ASP A O 1
ATOM 896 N N . ALA A 1 125 ? 8.212 -15.122 -0.159 1.00 59.97 125 ALA A N 1
ATOM 897 C CA . ALA A 1 125 ? 9.499 -14.616 -0.625 1.00 59.97 125 ALA A CA 1
ATOM 898 C C . ALA A 1 125 ? 9.433 -14.235 -2.110 1.00 59.97 125 ALA A C 1
ATOM 900 O O . ALA A 1 125 ? 10.109 -13.297 -2.546 1.00 59.97 125 ALA A O 1
ATOM 901 N N . LYS A 1 126 ? 8.547 -14.903 -2.865 1.00 67.44 126 LYS A N 1
ATOM 902 C CA . LYS A 1 126 ? 8.257 -14.561 -4.249 1.0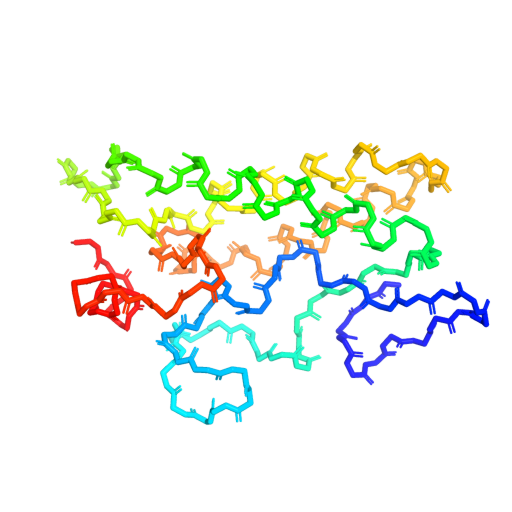0 67.44 126 LYS A CA 1
ATOM 903 C C . LYS A 1 126 ? 7.549 -13.228 -4.372 1.00 67.44 126 LYS A C 1
ATOM 905 O O . LYS A 1 126 ? 7.712 -12.644 -5.418 1.00 67.44 126 LYS A O 1
ATOM 910 N N . ILE A 1 127 ? 6.797 -12.731 -3.387 1.00 79.56 127 ILE A N 1
ATOM 911 C CA . ILE A 1 127 ? 6.158 -11.399 -3.404 1.00 79.56 127 ILE A CA 1
ATOM 912 C C . ILE A 1 127 ? 7.090 -10.339 -2.819 1.00 79.56 127 ILE A C 1
ATOM 914 O O . ILE A 1 127 ? 7.189 -9.250 -3.377 1.00 79.56 127 ILE A O 1
ATOM 918 N N . ALA A 1 128 ? 7.783 -10.644 -1.718 1.00 83.12 128 ALA A N 1
ATOM 919 C CA . ALA A 1 128 ? 8.577 -9.679 -0.956 1.00 83.12 128 ALA A CA 1
ATOM 920 C C . ALA A 1 128 ? 9.660 -8.968 -1.786 1.00 83.12 128 ALA A C 1
ATOM 922 O O . ALA A 1 128 ? 9.871 -7.768 -1.621 1.00 83.12 128 ALA A O 1
ATOM 923 N N . SER A 1 129 ? 10.323 -9.690 -2.689 1.00 84.31 129 SER A N 1
ATOM 924 C CA . SER A 1 129 ? 11.391 -9.153 -3.543 1.00 84.31 129 SER A CA 1
ATOM 925 C C . SER A 1 129 ? 10.882 -8.458 -4.812 1.00 84.31 129 SER A C 1
ATOM 927 O O . SER A 1 129 ? 11.653 -7.780 -5.492 1.00 84.31 129 SER A O 1
ATOM 929 N N . ARG A 1 130 ? 9.590 -8.588 -5.146 1.00 89.44 130 ARG A N 1
ATOM 930 C CA . ARG A 1 130 ? 9.032 -8.040 -6.391 1.00 89.44 130 ARG A CA 1
ATOM 931 C C . ARG A 1 130 ? 8.906 -6.523 -6.313 1.00 89.44 130 ARG A C 1
ATOM 933 O O . ARG A 1 130 ? 8.604 -5.987 -5.245 1.00 89.44 130 ARG A O 1
ATOM 940 N N . PRO A 1 131 ? 9.051 -5.822 -7.448 1.00 91.81 131 PRO A N 1
ATOM 941 C CA . PRO A 1 131 ? 8.780 -4.397 -7.515 1.00 91.81 131 PRO A CA 1
ATOM 942 C C . PRO A 1 131 ? 7.274 -4.145 -7.384 1.00 91.81 131 PRO A C 1
ATOM 944 O O . PRO A 1 131 ? 6.482 -4.613 -8.203 1.00 91.81 131 PRO A O 1
ATOM 947 N N . GLY A 1 132 ? 6.887 -3.395 -6.358 1.00 94.06 132 GLY A N 1
ATOM 948 C CA . GLY A 1 132 ? 5.558 -2.815 -6.203 1.00 94.06 132 GLY A CA 1
ATOM 949 C C . GLY A 1 132 ? 5.544 -1.340 -6.593 1.00 94.06 132 GLY A C 1
ATOM 950 O O . GLY A 1 132 ? 6.581 -0.681 -6.639 1.00 94.06 132 GLY A O 1
ATOM 951 N N . ARG A 1 133 ? 4.355 -0.810 -6.872 1.00 94.56 133 ARG A N 1
ATOM 952 C CA . ARG A 1 133 ? 4.129 0.607 -7.186 1.00 94.56 133 ARG A CA 1
ATOM 953 C C . ARG A 1 133 ? 4.224 1.466 -5.926 1.00 94.56 133 ARG A C 1
ATOM 955 O O . ARG A 1 133 ? 3.758 1.057 -4.868 1.00 94.56 133 ARG A O 1
ATOM 962 N N . THR A 1 134 ? 4.744 2.684 -6.053 1.00 95.12 134 THR A N 1
ATOM 963 C CA . THR A 1 134 ? 4.873 3.622 -4.923 1.00 95.12 134 THR A CA 1
ATOM 964 C C . THR A 1 134 ? 4.146 4.959 -5.114 1.00 95.12 134 THR A C 1
ATOM 966 O O . THR A 1 134 ? 4.206 5.824 -4.244 1.00 95.12 134 THR A O 1
ATOM 969 N N . THR A 1 135 ? 3.439 5.139 -6.233 1.00 91.00 135 THR A N 1
ATOM 970 C CA . THR A 1 135 ? 2.713 6.370 -6.583 1.00 91.00 135 THR A CA 1
ATOM 971 C C . THR A 1 135 ? 1.210 6.132 -6.719 1.00 91.00 135 THR A C 1
ATOM 973 O O . THR A 1 135 ? 0.770 5.052 -7.110 1.00 91.00 135 THR A O 1
ATOM 976 N N . THR A 1 136 ? 0.400 7.163 -6.477 1.00 88.31 136 THR A N 1
ATOM 977 C CA . THR A 1 136 ? -1.055 7.137 -6.727 1.00 88.31 136 THR A CA 1
ATOM 978 C C . THR A 1 136 ? -1.421 7.407 -8.189 1.00 88.31 136 THR A C 1
ATOM 980 O O . THR A 1 136 ? -2.466 6.949 -8.646 1.00 88.31 136 THR A O 1
ATOM 983 N N . SER A 1 137 ? -0.539 8.049 -8.963 1.00 87.38 137 SER A N 1
ATOM 984 C CA . SE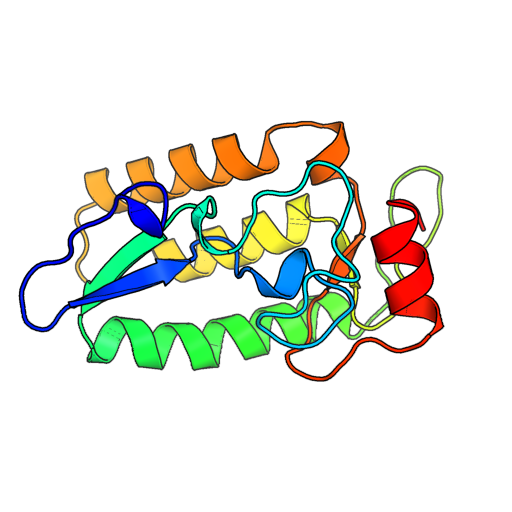R A 1 137 ? -0.632 8.186 -10.426 1.00 87.38 137 SER A CA 1
ATOM 985 C C . SER A 1 137 ? -0.259 6.888 -11.139 1.00 87.38 137 SER A C 1
ATOM 987 O O . SER A 1 137 ? 0.512 6.092 -10.589 1.00 87.38 137 SER A O 1
ATOM 989 N N . LEU A 1 138 ? -0.818 6.642 -12.331 1.00 86.50 138 LEU A N 1
ATOM 990 C CA . LEU A 1 138 ? -0.527 5.430 -13.101 1.00 86.50 138 LEU A CA 1
ATOM 991 C C . LEU A 1 138 ? 0.987 5.243 -13.294 1.00 86.50 138 LEU A C 1
ATOM 993 O O . LEU A 1 138 ? 1.697 6.217 -13.546 1.00 86.50 138 LEU A O 1
ATOM 997 N N . PRO A 1 139 ? 1.495 4.004 -13.186 1.00 86.50 139 PRO A N 1
ATOM 998 C CA . PRO A 1 139 ? 2.912 3.754 -13.377 1.00 86.50 139 PRO A CA 1
ATOM 999 C C . PRO A 1 139 ? 3.301 4.004 -14.836 1.00 86.50 139 PRO A C 1
ATOM 1001 O O . PRO A 1 139 ? 2.551 3.656 -15.759 1.00 86.50 139 PRO A O 1
ATOM 1004 N N . SER A 1 140 ? 4.511 4.536 -15.024 1.00 89.88 140 SER A N 1
ATOM 1005 C CA . SER A 1 140 ? 5.160 4.640 -16.333 1.00 89.88 140 SER A CA 1
ATOM 1006 C C . SER A 1 140 ? 5.241 3.274 -17.023 1.00 89.88 140 SER A C 1
ATOM 1008 O O . SER A 1 140 ? 5.176 2.228 -16.370 1.00 89.88 140 SER A O 1
ATOM 1010 N N . SER A 1 141 ? 5.441 3.252 -18.341 1.00 89.44 141 SER A N 1
ATOM 1011 C CA . SER A 1 141 ? 5.557 2.000 -19.108 1.00 89.44 141 SER A CA 1
ATOM 1012 C C . SER A 1 141 ? 6.662 1.077 -18.570 1.00 89.44 141 SER A C 1
ATOM 1014 O O . SER A 1 141 ? 6.471 -0.141 -18.483 1.00 89.44 141 SER A O 1
ATOM 1016 N N . LYS A 1 142 ? 7.787 1.649 -18.114 1.00 90.12 142 LYS A N 1
ATOM 1017 C CA . LYS A 1 142 ? 8.888 0.901 -17.480 1.00 90.12 142 LYS A CA 1
ATOM 1018 C C . LYS A 1 142 ? 8.462 0.309 -16.132 1.00 90.12 142 LYS A C 1
ATOM 1020 O O . LYS A 1 142 ? 8.604 -0.895 -15.929 1.00 90.12 142 LYS A O 1
ATOM 1025 N N . ALA A 1 143 ? 7.866 1.118 -15.251 1.00 89.56 143 ALA A N 1
ATOM 1026 C CA . ALA A 1 143 ? 7.384 0.670 -13.940 1.00 89.56 143 ALA A CA 1
ATOM 1027 C C . ALA A 1 143 ? 6.310 -0.427 -14.074 1.00 89.56 143 ALA A C 1
ATOM 1029 O O . ALA A 1 143 ? 6.373 -1.470 -13.427 1.00 89.56 143 ALA A O 1
ATOM 1030 N N . ARG A 1 144 ? 5.361 -0.238 -14.996 1.00 89.75 144 ARG A N 1
ATOM 1031 C CA . ARG A 1 144 ? 4.326 -1.218 -15.350 1.00 89.75 144 ARG A CA 1
ATOM 1032 C C . ARG A 1 144 ? 4.925 -2.550 -15.790 1.00 89.75 144 ARG A C 1
ATOM 1034 O O . ARG A 1 144 ? 4.446 -3.605 -15.372 1.00 89.75 144 ARG A O 1
ATOM 1041 N N . THR A 1 145 ? 5.974 -2.504 -16.606 1.00 89.31 145 THR A N 1
ATOM 1042 C CA . THR A 1 145 ? 6.655 -3.701 -17.106 1.00 89.31 145 THR A CA 1
ATOM 1043 C C . THR A 1 145 ? 7.314 -4.489 -15.979 1.00 89.31 145 THR A C 1
ATOM 1045 O O . THR A 1 145 ? 7.083 -5.697 -15.888 1.00 89.31 145 THR A O 1
ATOM 1048 N N . VAL A 1 146 ? 8.073 -3.832 -15.095 1.00 88.69 146 VAL A N 1
ATOM 1049 C CA . VAL A 1 146 ? 8.771 -4.531 -14.001 1.00 88.69 146 VAL A CA 1
ATOM 1050 C C . VAL A 1 146 ? 7.800 -5.085 -12.956 1.00 88.69 146 VAL A C 1
ATOM 1052 O O . VAL A 1 146 ? 7.963 -6.229 -12.532 1.00 88.69 146 VAL A O 1
ATOM 1055 N N . ILE A 1 147 ? 6.723 -4.357 -12.622 1.00 88.56 147 ILE A N 1
ATOM 1056 C CA . ILE A 1 147 ? 5.672 -4.841 -11.705 1.00 88.56 147 ILE A CA 1
ATOM 1057 C C . ILE A 1 147 ? 4.992 -6.095 -12.277 1.00 88.56 147 ILE A C 1
ATOM 1059 O O . ILE A 1 147 ? 4.846 -7.098 -11.575 1.00 88.56 147 ILE A O 1
ATOM 1063 N N . ARG A 1 148 ? 4.625 -6.081 -13.569 1.00 85.88 148 ARG A N 1
ATOM 1064 C CA . ARG A 1 148 ? 3.991 -7.229 -14.243 1.00 85.88 148 ARG A CA 1
ATOM 1065 C C . ARG A 1 148 ? 4.916 -8.447 -14.281 1.00 85.88 148 ARG A C 1
ATOM 1067 O O . ARG A 1 148 ? 4.485 -9.553 -13.969 1.00 85.88 148 ARG A O 1
ATOM 1074 N N . ARG A 1 149 ? 6.192 -8.245 -14.626 1.00 84.69 149 ARG A N 1
ATOM 1075 C CA . ARG A 1 149 ? 7.202 -9.317 -14.684 1.00 84.69 149 ARG A CA 1
ATOM 1076 C C . ARG A 1 149 ? 7.614 -9.824 -13.301 1.00 84.69 149 ARG A C 1
ATOM 1078 O O . ARG A 1 149 ? 8.119 -10.933 -13.195 1.00 84.69 149 ARG A O 1
ATOM 1085 N N . GLY A 1 150 ? 7.402 -9.033 -12.246 1.00 80.50 150 GLY A N 1
ATOM 1086 C CA . GLY A 1 150 ? 7.847 -9.360 -10.892 1.00 80.50 150 GLY A CA 1
ATOM 1087 C C . GLY A 1 150 ? 9.349 -9.235 -10.666 1.00 80.50 150 GLY A C 1
ATOM 1088 O O . GLY A 1 150 ? 9.840 -9.725 -9.660 1.00 80.50 150 GLY A O 1
ATOM 1089 N N . ARG A 1 151 ? 10.085 -8.601 -11.578 1.00 78.06 151 ARG A N 1
ATOM 1090 C CA . ARG A 1 151 ? 11.541 -8.457 -11.485 1.00 78.06 151 ARG A CA 1
ATOM 1091 C C . ARG A 1 151 ? 11.994 -7.165 -12.151 1.00 78.06 151 ARG A C 1
ATOM 1093 O O . ARG A 1 151 ? 11.360 -6.733 -13.118 1.00 78.06 151 ARG A O 1
ATOM 1100 N N . CYS A 1 152 ? 13.057 -6.580 -11.597 1.00 62.00 152 CYS A N 1
ATOM 1101 C CA . CYS A 1 152 ? 13.747 -5.422 -12.163 1.00 62.00 152 CYS A CA 1
ATOM 1102 C C . CYS A 1 152 ? 14.623 -5.838 -13.350 1.00 62.00 152 CYS A C 1
ATOM 1104 O O . CYS A 1 152 ? 15.195 -6.960 -13.331 1.00 62.00 152 CYS A O 1
#

Radius of gyration: 14.82 Å; chains: 1; bounding box: 43×27×41 Å

Sequence (152 aa):
MGPFDKVKCKKGSHAHHIVPDMCYRTGTRGSTGGRMPGAPSLNQGICVCLTGKQHSGLHSSRIADLKKLGARPMAVAGGKKSVPGTAPMSEIKAKCVRSINSVPNPSPACKKLAVAMAARQVKDAKIASRPGRTTTSLPSSKARTVIRRGRC

pLDDT: mean 85.77, std 7.7, range [54.5, 95.12]